Protein AF-A0AAD5TPI2-F1 (afdb_monomer)

Mean predicted aligned error: 20.03 Å

Structure (mmCIF, N/CA/C/O backbone):
data_AF-A0AAD5TPI2-F1
#
_entry.id   AF-A0AAD5TPI2-F1
#
loop_
_atom_site.group_PDB
_atom_site.id
_atom_site.type_symbol
_atom_site.label_atom_id
_atom_site.label_alt_id
_atom_site.label_comp_id
_atom_site.label_asym_id
_atom_site.label_entity_id
_atom_site.label_seq_id
_atom_site.pdbx_PDB_ins_code
_atom_site.Cartn_x
_atom_site.Cartn_y
_atom_site.Cartn_z
_atom_site.occupancy
_atom_site.B_iso_or_equiv
_atom_site.auth_seq_id
_atom_site.auth_comp_id
_atom_site.auth_asym_id
_atom_site.auth_atom_id
_atom_site.pdbx_PDB_model_num
ATOM 1 N N . MET A 1 1 ? -3.867 23.082 -9.486 1.00 44.41 1 MET A N 1
ATOM 2 C CA . MET A 1 1 ? -2.811 23.514 -10.414 1.00 44.41 1 MET A CA 1
ATOM 3 C C . MET A 1 1 ? -1.946 24.484 -9.641 1.00 44.41 1 MET A C 1
ATOM 5 O O . MET A 1 1 ? -2.505 25.405 -9.067 1.00 44.41 1 MET A O 1
ATOM 9 N N . ASP A 1 2 ? -0.661 24.136 -9.567 1.00 44.50 2 ASP A N 1
ATOM 10 C CA . ASP A 1 2 ? 0.505 24.973 -9.251 1.00 44.50 2 ASP A CA 1
ATOM 11 C C . ASP A 1 2 ? 0.642 25.593 -7.854 1.00 44.50 2 ASP A C 1
ATOM 13 O O . ASP A 1 2 ? 0.033 26.606 -7.553 1.00 44.50 2 ASP A O 1
ATOM 17 N N . ASP A 1 3 ? 1.547 25.012 -7.056 1.00 37.41 3 ASP A N 1
ATOM 18 C CA . ASP A 1 3 ? 2.388 25.758 -6.108 1.00 37.41 3 ASP A CA 1
ATOM 19 C C . ASP A 1 3 ? 3.641 24.921 -5.757 1.00 37.41 3 ASP A C 1
ATOM 21 O O . ASP A 1 3 ? 3.706 24.212 -4.753 1.00 37.41 3 ASP A O 1
ATOM 25 N N . TRP A 1 4 ? 4.635 24.925 -6.654 1.00 41.53 4 TRP A N 1
ATOM 26 C CA . TRP A 1 4 ? 6.005 24.487 -6.354 1.00 41.53 4 TRP A CA 1
ATOM 27 C C . TRP A 1 4 ? 6.891 25.726 -6.265 1.00 41.53 4 TRP A C 1
ATOM 29 O O . TRP A 1 4 ? 7.527 26.127 -7.237 1.00 41.53 4 TRP A O 1
ATOM 39 N N . ALA A 1 5 ? 6.939 26.330 -5.085 1.00 49.41 5 ALA A N 1
ATOM 40 C CA . ALA A 1 5 ? 7.915 27.359 -4.769 1.00 49.41 5 ALA A CA 1
ATOM 41 C C . ALA A 1 5 ? 8.398 27.180 -3.330 1.00 49.41 5 ALA A C 1
ATOM 43 O O . ALA A 1 5 ? 7.803 27.709 -2.398 1.00 49.41 5 ALA A O 1
ATOM 44 N N . PHE A 1 6 ? 9.504 26.452 -3.147 1.00 35.72 6 PHE A N 1
ATOM 45 C CA . PHE A 1 6 ? 10.391 26.713 -2.015 1.00 35.72 6 PHE A CA 1
ATOM 46 C C . PHE A 1 6 ? 11.818 26.221 -2.288 1.00 35.72 6 PHE A C 1
ATOM 48 O O . PHE A 1 6 ? 12.154 25.056 -2.090 1.00 35.72 6 PHE A O 1
ATOM 55 N N . CYS A 1 7 ? 12.670 27.146 -2.727 1.00 46.25 7 CYS A N 1
ATOM 56 C CA . CYS A 1 7 ? 14.112 27.060 -2.531 1.00 46.25 7 CYS A CA 1
ATOM 57 C C . CYS A 1 7 ? 14.452 27.777 -1.220 1.00 46.25 7 CYS A C 1
ATOM 59 O O . CYS A 1 7 ? 14.141 28.964 -1.106 1.00 46.25 7 CYS A O 1
ATOM 61 N N . PRO A 1 8 ? 15.169 27.141 -0.283 1.00 49.38 8 PRO A N 1
ATOM 62 C CA . PRO A 1 8 ? 15.970 27.875 0.678 1.00 49.38 8 PRO A CA 1
ATOM 63 C C . PRO A 1 8 ? 17.463 27.756 0.354 1.00 49.38 8 PRO A C 1
ATOM 65 O O . PRO A 1 8 ? 18.009 26.681 0.110 1.00 49.38 8 PRO A O 1
ATOM 68 N N . ALA A 1 9 ? 18.087 28.929 0.333 1.00 40.53 9 ALA A N 1
ATOM 69 C CA . ALA A 1 9 ? 19.485 29.194 0.056 1.00 40.53 9 ALA A CA 1
ATOM 70 C C . ALA A 1 9 ? 20.459 28.493 1.021 1.00 40.53 9 ALA A C 1
ATOM 72 O O . ALA A 1 9 ? 20.170 28.280 2.198 1.00 40.53 9 ALA A O 1
ATOM 73 N N . SER A 1 10 ? 21.658 28.212 0.507 1.00 43.78 10 SER A N 1
ATOM 74 C CA . SER A 1 10 ? 22.842 27.820 1.273 1.00 43.78 10 SER A CA 1
ATOM 75 C C . SER A 1 10 ? 23.225 28.852 2.337 1.00 43.78 10 SER A C 1
ATOM 77 O O . SER A 1 10 ? 23.151 30.057 2.082 1.00 43.78 10 SER A O 1
ATOM 79 N N . PRO A 1 11 ? 23.816 28.391 3.449 1.00 44.75 11 PRO A N 1
ATOM 80 C CA . PRO A 1 11 ? 24.843 29.187 4.103 1.00 44.75 11 PRO A CA 1
ATOM 81 C C . PRO A 1 11 ? 26.097 28.366 4.437 1.00 44.75 11 PRO A C 1
ATOM 83 O O . PRO A 1 11 ? 26.022 27.236 4.908 1.00 44.75 11 PRO A O 1
ATOM 86 N N . GLY A 1 12 ? 27.261 29.001 4.281 1.00 34.62 12 GLY A N 1
ATOM 87 C CA . GLY A 1 12 ? 28.403 28.726 5.155 1.00 34.62 12 GLY A CA 1
ATOM 88 C C . GLY A 1 12 ? 29.604 28.029 4.525 1.00 34.62 12 GLY A C 1
ATOM 89 O O . GLY A 1 12 ? 29.812 26.835 4.697 1.00 34.62 12 GLY A O 1
ATOM 90 N N . ARG A 1 13 ? 30.486 28.830 3.916 1.00 40.97 13 ARG A N 1
ATOM 91 C CA . ARG A 1 13 ? 31.933 28.569 3.921 1.00 40.97 13 ARG A CA 1
ATOM 92 C C . ARG A 1 13 ? 32.421 28.426 5.371 1.00 40.97 13 ARG A C 1
ATOM 94 O O . ARG A 1 13 ? 32.243 29.362 6.145 1.00 40.97 13 ARG A O 1
ATOM 101 N N . GLN A 1 14 ? 33.152 27.360 5.683 1.00 38.56 14 GLN A N 1
ATOM 102 C CA . GLN A 1 14 ? 34.245 27.404 6.659 1.00 38.56 14 GLN A CA 1
ATOM 103 C C . GLN A 1 14 ? 35.435 26.617 6.107 1.00 38.56 14 GLN A C 1
ATOM 105 O O . GLN A 1 14 ? 35.310 25.469 5.695 1.00 38.56 14 GLN A O 1
ATOM 110 N N . ALA A 1 15 ? 36.577 27.292 6.051 1.00 39.94 15 ALA A N 1
ATOM 111 C CA . ALA A 1 15 ? 37.883 26.722 5.771 1.00 39.94 15 ALA A CA 1
ATOM 112 C C . ALA A 1 15 ? 38.538 26.338 7.101 1.00 39.94 15 ALA A C 1
ATOM 114 O O . ALA A 1 15 ? 38.459 27.146 8.021 1.00 39.94 15 ALA A O 1
ATOM 115 N N . SER A 1 16 ? 39.216 25.188 7.190 1.00 34.41 16 SER A N 1
ATOM 116 C CA . SER A 1 16 ? 40.515 25.072 7.878 1.00 34.41 16 SER A CA 1
A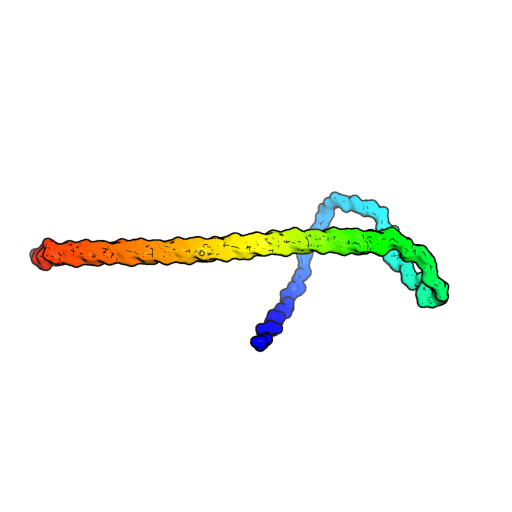TOM 117 C C . SER A 1 16 ? 41.096 23.651 7.813 1.00 34.41 16 SER A C 1
ATOM 119 O O . SER A 1 16 ? 40.374 22.677 7.993 1.00 34.41 16 SER A O 1
ATOM 121 N N . ALA A 1 17 ? 42.424 23.611 7.666 1.00 35.00 17 ALA A N 1
ATOM 122 C CA . ALA A 1 17 ? 43.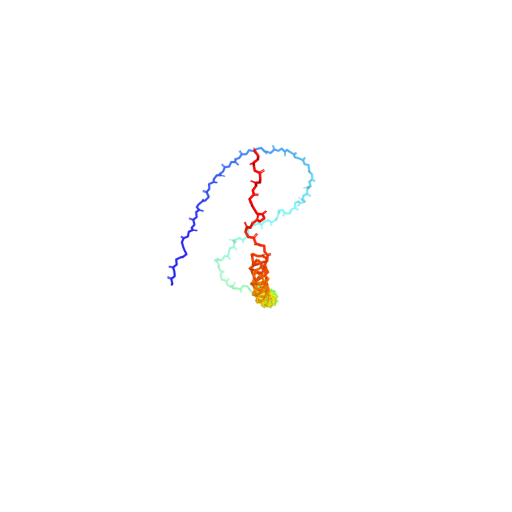375 22.551 8.013 1.00 35.00 17 ALA A CA 1
ATOM 123 C C . ALA A 1 17 ? 43.475 21.294 7.119 1.00 35.00 17 ALA A C 1
ATOM 125 O O . ALA A 1 17 ? 42.746 20.319 7.264 1.00 35.00 17 ALA A O 1
ATOM 126 N N . ALA A 1 18 ? 44.509 21.299 6.268 1.00 38.34 18 ALA A N 1
ATOM 127 C CA . ALA A 1 18 ? 45.213 20.094 5.828 1.00 38.34 18 ALA A CA 1
ATOM 128 C C . ALA A 1 18 ? 46.035 19.487 6.987 1.00 38.34 18 ALA A C 1
ATOM 130 O O . ALA A 1 18 ? 46.432 20.215 7.903 1.00 38.34 18 ALA A O 1
ATOM 131 N N . PRO A 1 19 ? 46.367 18.188 6.903 1.00 46.75 19 PRO A N 1
ATOM 132 C CA . PRO A 1 19 ? 47.787 17.845 6.898 1.00 46.75 19 PRO A CA 1
ATOM 133 C C . PRO A 1 19 ? 48.185 16.853 5.791 1.00 46.75 19 PRO A C 1
ATOM 135 O O . PRO A 1 19 ? 47.363 16.233 5.122 1.00 46.75 19 PRO A O 1
ATOM 138 N N . GLU A 1 20 ? 49.498 16.806 5.604 1.00 38.81 20 GLU A N 1
ATOM 139 C CA . GLU A 1 20 ? 50.294 16.261 4.510 1.00 38.81 20 GLU A CA 1
ATOM 140 C C . GLU A 1 20 ? 50.326 14.729 4.319 1.00 38.81 20 GLU A C 1
ATOM 142 O O . GLU A 1 20 ? 50.281 13.963 5.274 1.00 38.81 20 GLU A O 1
ATOM 147 N N . LEU A 1 21 ? 50.557 14.366 3.044 1.00 44.12 21 LEU A N 1
ATOM 148 C CA . LEU A 1 21 ? 51.390 13.278 2.491 1.00 44.12 21 LEU A CA 1
ATOM 149 C C . LEU A 1 21 ? 51.099 11.811 2.880 1.00 44.12 21 LEU A C 1
ATOM 151 O O . LEU A 1 21 ? 51.281 11.391 4.013 1.00 44.12 21 LEU A O 1
ATOM 155 N N . VAL A 1 22 ? 50.822 10.973 1.867 1.00 37.88 22 VAL A N 1
ATOM 156 C CA . VAL A 1 22 ? 51.814 10.066 1.237 1.00 37.88 22 VAL A CA 1
ATOM 157 C C . VAL A 1 2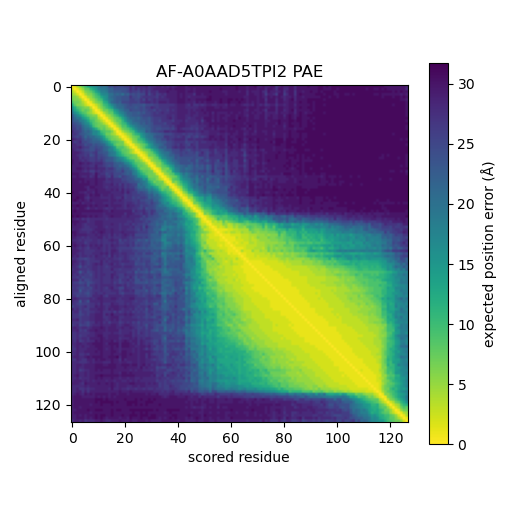2 ? 51.165 9.315 0.052 1.00 37.88 22 VAL A C 1
ATOM 159 O O . VAL A 1 22 ? 50.221 8.553 0.219 1.00 37.88 22 VAL A O 1
ATOM 162 N N . GLY A 1 23 ? 51.734 9.514 -1.143 1.00 41.78 23 GLY A N 1
ATOM 163 C CA . GLY A 1 23 ? 52.051 8.440 -2.093 1.00 41.78 23 GLY A CA 1
ATOM 164 C C . GLY A 1 23 ? 50.940 7.781 -2.916 1.00 41.78 23 GLY A C 1
ATOM 165 O O . GLY A 1 23 ? 50.563 6.655 -2.626 1.00 41.78 23 GLY A O 1
ATOM 166 N N . VAL A 1 24 ? 50.593 8.377 -4.060 1.00 39.22 24 VAL A N 1
ATOM 167 C CA . VAL A 1 24 ? 50.494 7.632 -5.333 1.00 39.22 24 VAL A CA 1
ATOM 168 C C . VAL A 1 24 ? 50.646 8.603 -6.501 1.00 39.22 24 VAL A C 1
ATOM 170 O O . VAL A 1 24 ? 49.826 9.496 -6.681 1.00 39.22 24 VAL A O 1
ATOM 173 N N . SER A 1 25 ? 51.708 8.430 -7.286 1.00 45.97 25 SER A N 1
ATOM 174 C CA . SER A 1 25 ? 51.887 9.094 -8.579 1.00 45.97 25 SER A CA 1
ATOM 175 C C . SER A 1 25 ? 50.898 8.534 -9.604 1.00 45.97 25 SER A C 1
ATOM 177 O O . SER A 1 25 ? 50.855 7.315 -9.778 1.00 45.97 25 SER A O 1
ATOM 179 N N . PRO A 1 26 ? 50.206 9.384 -10.378 1.00 45.66 26 PRO A N 1
ATOM 180 C CA . PRO A 1 26 ? 49.799 9.028 -11.727 1.00 45.66 26 PRO A CA 1
ATOM 181 C C . PRO A 1 26 ? 50.691 9.772 -12.719 1.00 45.66 26 PRO A C 1
ATOM 183 O O . PRO A 1 26 ? 50.790 10.999 -12.694 1.00 45.66 26 PRO A O 1
ATOM 186 N N . SER A 1 27 ? 51.355 8.985 -13.564 1.00 44.31 27 SER A N 1
ATOM 187 C CA . SER A 1 27 ? 52.138 9.412 -14.716 1.00 44.31 27 SER A CA 1
ATOM 188 C C . SER A 1 27 ? 51.494 10.545 -15.505 1.00 44.31 27 SER A C 1
ATOM 190 O O . SER A 1 27 ? 50.287 10.574 -15.747 1.00 44.31 27 SER A O 1
ATOM 192 N N . GLU A 1 28 ? 52.372 11.424 -15.970 1.00 51.94 28 GLU A N 1
ATOM 193 C CA . GLU A 1 28 ? 52.148 12.409 -17.011 1.00 51.94 28 GLU A CA 1
ATOM 194 C C . GLU A 1 28 ? 51.302 11.847 -18.161 1.00 51.94 28 GLU A C 1
ATOM 196 O O . GLU A 1 28 ? 51.686 10.923 -18.876 1.00 51.94 28 GLU A O 1
ATOM 201 N N . SER A 1 29 ? 50.142 12.454 -18.372 1.00 45.22 29 SER A N 1
ATOM 202 C CA . SER A 1 29 ? 49.516 12.555 -19.689 1.00 45.22 29 SER A CA 1
ATOM 203 C C . SER A 1 29 ? 48.747 13.865 -19.749 1.00 45.22 29 SER A C 1
ATOM 205 O O . SER A 1 29 ? 47.535 13.922 -19.929 1.00 45.22 29 SER A O 1
ATOM 207 N N . ALA A 1 30 ? 49.498 14.953 -19.580 1.00 49.94 30 ALA A N 1
ATOM 208 C CA . ALA A 1 30 ? 49.112 16.236 -20.129 1.00 49.94 30 ALA A CA 1
ATOM 209 C C . ALA A 1 30 ? 49.223 16.136 -21.657 1.00 49.94 30 ALA A C 1
ATOM 211 O O . ALA A 1 30 ? 50.311 16.235 -22.213 1.00 49.94 30 ALA A O 1
ATOM 212 N N . THR A 1 31 ? 48.102 15.928 -22.344 1.00 52.25 31 THR A N 1
ATOM 213 C CA . THR A 1 31 ? 47.986 16.283 -23.764 1.00 52.25 31 THR A CA 1
ATOM 214 C C . THR A 1 31 ? 46.686 17.048 -23.992 1.00 52.25 31 THR A C 1
ATOM 216 O O . THR A 1 31 ? 45.603 16.489 -24.093 1.00 52.25 31 THR A O 1
ATOM 219 N N . ASN A 1 32 ? 46.851 18.372 -24.011 1.00 43.38 32 ASN A N 1
ATOM 220 C CA . ASN A 1 32 ? 46.105 19.367 -24.779 1.00 43.38 32 ASN A CA 1
ATOM 221 C C . ASN A 1 32 ? 44.572 19.288 -24.790 1.00 43.38 32 ASN A C 1
ATOM 223 O O . ASN A 1 32 ? 43.940 18.742 -25.690 1.00 43.38 32 ASN A O 1
ATOM 227 N N . ILE A 1 33 ? 43.989 20.029 -23.848 1.00 50.91 33 ILE A N 1
ATOM 228 C CA . ILE A 1 33 ? 42.771 20.799 -24.093 1.00 50.91 33 ILE A CA 1
ATOM 229 C C . ILE A 1 33 ? 43.131 21.982 -25.013 1.00 50.91 33 ILE A C 1
ATOM 231 O O . ILE A 1 33 ? 44.100 22.684 -24.741 1.00 50.91 33 ILE A O 1
ATOM 235 N N . LEU A 1 34 ? 42.291 22.190 -26.037 1.00 53.44 34 LEU A N 1
ATOM 236 C CA . LEU A 1 34 ? 42.251 23.266 -27.047 1.00 53.44 34 LEU A CA 1
ATOM 237 C C . LEU A 1 34 ? 43.022 23.009 -28.349 1.00 53.44 34 LEU A C 1
ATOM 239 O O . LEU A 1 34 ? 44.124 23.504 -28.549 1.00 53.44 34 LEU A O 1
ATOM 243 N N . ASP A 1 35 ? 42.331 22.379 -29.300 1.00 41.97 35 ASP A N 1
ATOM 244 C CA . ASP A 1 35 ? 42.390 22.847 -30.685 1.00 41.97 35 ASP A CA 1
ATOM 245 C C . ASP A 1 35 ? 41.007 23.396 -31.072 1.00 41.97 35 ASP A C 1
ATOM 247 O O . ASP A 1 35 ? 40.052 22.661 -31.319 1.00 41.97 35 ASP A O 1
ATOM 251 N N . MET A 1 36 ? 40.887 24.720 -30.991 1.00 49.81 36 MET A N 1
ATOM 252 C CA . MET A 1 36 ? 39.757 25.526 -31.467 1.00 49.81 36 MET A CA 1
ATOM 253 C C . MET A 1 36 ? 40.246 26.398 -32.632 1.00 49.81 36 MET A C 1
ATOM 255 O O . MET A 1 36 ? 39.943 27.590 -32.691 1.00 49.81 36 MET A O 1
ATOM 259 N N . SER A 1 37 ? 41.033 25.823 -33.544 1.00 48.28 37 SER A N 1
ATOM 260 C CA . SER A 1 37 ? 41.485 26.525 -34.743 1.00 48.28 37 SER A CA 1
ATOM 261 C C . SER A 1 37 ? 40.668 26.100 -35.966 1.00 48.28 37 SER A C 1
ATOM 263 O O . SER A 1 37 ? 40.530 24.924 -36.286 1.00 48.28 37 SER A O 1
ATOM 265 N N . ASP A 1 38 ? 40.129 27.119 -36.637 1.00 45.56 38 ASP A N 1
ATOM 266 C CA . ASP A 1 38 ? 39.694 27.130 -38.036 1.00 45.56 38 ASP A CA 1
ATOM 267 C C . ASP A 1 38 ? 38.301 26.585 -38.403 1.00 45.56 38 ASP A C 1
ATOM 269 O O . ASP A 1 38 ? 38.125 25.668 -39.200 1.00 45.56 38 ASP A O 1
ATOM 273 N N . ARG A 1 39 ? 37.259 27.309 -37.963 1.00 49.19 39 ARG A N 1
ATOM 274 C CA . ARG A 1 39 ? 35.957 27.393 -38.672 1.00 49.19 39 ARG A CA 1
ATOM 275 C C . ARG A 1 39 ? 35.763 28.727 -39.406 1.00 49.19 39 ARG A C 1
ATOM 277 O O . ARG A 1 39 ? 34.696 29.338 -39.365 1.00 49.19 39 ARG A O 1
ATOM 284 N N . ARG A 1 40 ? 36.790 29.188 -40.118 1.00 51.94 40 ARG A N 1
ATOM 285 C CA . ARG A 1 40 ? 36.655 30.226 -41.155 1.00 51.94 40 ARG A CA 1
ATOM 286 C C . ARG A 1 40 ? 37.454 29.838 -42.391 1.00 51.94 40 ARG A C 1
ATOM 288 O O . ARG A 1 40 ? 38.475 30.434 -42.679 1.00 51.94 40 ARG A O 1
ATOM 295 N N . THR A 1 41 ? 36.994 28.824 -43.108 1.00 45.56 41 THR A N 1
ATOM 296 C CA . THR A 1 41 ? 37.013 28.697 -44.579 1.00 45.56 41 THR A CA 1
ATOM 297 C C . THR A 1 41 ? 36.484 27.306 -44.934 1.00 45.56 41 THR A C 1
ATOM 299 O O . THR A 1 41 ? 36.472 26.410 -44.099 1.00 45.56 41 THR A O 1
ATOM 302 N N . GLY A 1 42 ? 35.873 27.189 -46.111 1.00 50.50 42 GLY A N 1
ATOM 303 C CA . GLY A 1 42 ? 34.911 26.142 -46.437 1.00 50.50 42 GLY A CA 1
ATOM 304 C C . GLY A 1 42 ? 35.433 24.706 -46.550 1.00 50.50 42 GLY A C 1
ATOM 305 O O . GLY A 1 42 ? 36.622 24.425 -46.474 1.00 50.50 42 GLY A O 1
ATOM 306 N N . LEU A 1 43 ? 34.449 23.848 -46.838 1.00 40.88 43 LEU A N 1
ATOM 307 C CA . LEU A 1 43 ? 34.445 22.394 -47.034 1.00 40.88 43 LEU A CA 1
ATOM 308 C C . LEU A 1 43 ? 34.250 21.542 -45.761 1.00 40.88 43 LEU A C 1
ATOM 310 O O . LEU A 1 43 ? 35.169 21.418 -44.954 1.00 40.88 43 LEU A O 1
ATOM 314 N N . PRO A 1 44 ? 33.086 20.874 -45.595 1.00 43.50 44 PRO A N 1
ATOM 315 C CA . PRO A 1 44 ? 32.989 19.766 -44.656 1.00 43.50 44 PRO A CA 1
ATOM 316 C C . PRO A 1 44 ? 33.925 18.659 -45.151 1.00 43.50 44 PRO A C 1
ATOM 318 O O . PRO A 1 44 ? 33.750 18.117 -46.244 1.00 43.50 44 PRO A O 1
ATOM 321 N N . THR A 1 45 ? 34.964 18.351 -44.379 1.00 47.31 45 THR A N 1
ATOM 322 C CA . THR A 1 45 ? 35.780 17.172 -44.664 1.00 47.31 45 THR A CA 1
ATOM 323 C C . THR A 1 45 ? 34.901 15.925 -44.474 1.00 47.31 45 THR A C 1
ATOM 325 O O . THR A 1 45 ? 34.161 15.859 -43.493 1.00 47.31 45 THR A O 1
ATOM 328 N N . PRO A 1 46 ? 34.966 14.898 -45.345 1.00 47.97 46 PRO A N 1
ATOM 329 C CA . PRO A 1 46 ? 34.195 13.650 -45.202 1.00 47.97 46 PRO A CA 1
ATOM 330 C C . PRO A 1 46 ? 34.602 12.778 -43.995 1.00 47.97 46 PRO A C 1
ATOM 332 O O . PRO A 1 46 ? 34.395 11.565 -43.995 1.00 47.97 46 PRO A O 1
ATOM 335 N N . ARG A 1 47 ? 35.252 13.365 -42.984 1.00 46.00 47 ARG A N 1
ATOM 336 C CA . ARG A 1 47 ? 35.832 12.675 -41.831 1.00 46.00 47 ARG A CA 1
ATOM 337 C C . ARG A 1 47 ? 34.987 12.808 -40.562 1.00 46.00 47 ARG A C 1
ATOM 339 O O . ARG A 1 47 ? 35.419 12.336 -39.514 1.00 46.00 47 ARG A O 1
ATOM 346 N N . ASP A 1 48 ? 33.750 13.292 -40.678 1.00 52.41 48 ASP A N 1
ATOM 347 C CA . ASP A 1 48 ? 32.647 12.822 -39.832 1.00 52.41 48 ASP A CA 1
ATOM 348 C C . ASP A 1 48 ? 32.370 11.361 -40.212 1.00 52.41 48 ASP A C 1
ATOM 350 O O . ASP A 1 48 ? 31.469 11.014 -40.974 1.00 52.41 48 ASP A O 1
ATOM 354 N N . SER A 1 49 ? 33.293 10.501 -39.783 1.00 51.62 49 SER A N 1
ATOM 355 C CA . SER A 1 49 ? 33.366 9.106 -40.180 1.00 51.62 49 SER A CA 1
ATOM 356 C C . SER A 1 49 ? 32.044 8.412 -39.832 1.00 51.62 49 SER A C 1
ATOM 358 O O . SER A 1 49 ? 31.543 8.624 -38.724 1.00 51.62 49 SER A O 1
ATOM 360 N N . PRO A 1 50 ? 31.521 7.509 -40.685 1.00 57.12 50 PRO A N 1
ATOM 361 C CA . PRO A 1 50 ? 30.354 6.678 -40.372 1.00 57.12 50 PRO A CA 1
ATOM 362 C C . PRO A 1 50 ? 30.427 6.044 -38.975 1.00 57.12 50 PRO A C 1
ATOM 364 O O . PRO A 1 50 ? 29.416 5.863 -38.313 1.00 57.12 50 PRO A O 1
ATOM 367 N N . ARG A 1 51 ? 31.647 5.798 -38.478 1.00 60.53 51 ARG A N 1
ATOM 368 C CA . ARG A 1 51 ? 31.934 5.254 -37.148 1.00 60.53 51 ARG A CA 1
ATOM 369 C C . ARG A 1 51 ? 31.463 6.134 -35.982 1.00 60.53 51 ARG A C 1
ATOM 371 O O . ARG A 1 51 ? 31.072 5.576 -34.965 1.00 60.53 51 ARG A O 1
ATOM 378 N N . GLY A 1 52 ? 31.487 7.465 -36.100 1.00 64.50 52 GLY A N 1
ATOM 379 C CA . GLY A 1 52 ? 31.057 8.379 -35.029 1.00 64.50 52 GLY A CA 1
ATOM 380 C C . GLY A 1 52 ? 29.537 8.408 -34.863 1.00 64.50 52 GLY A C 1
ATOM 381 O O . GLY A 1 52 ? 29.025 8.281 -33.752 1.00 64.50 52 GLY A O 1
ATOM 382 N N . LEU A 1 53 ? 28.813 8.465 -35.984 1.00 69.38 53 LEU A N 1
ATOM 383 C CA . LEU A 1 53 ? 27.353 8.345 -36.003 1.00 69.38 53 LEU A CA 1
ATOM 384 C C . LEU A 1 53 ? 26.907 6.938 -35.581 1.00 69.38 53 LEU A C 1
ATOM 386 O O . LEU A 1 53 ? 25.970 6.810 -34.799 1.00 69.38 53 LEU A O 1
ATOM 390 N N . SER A 1 54 ? 27.620 5.890 -36.011 1.00 69.88 54 SER A N 1
ATOM 391 C CA . SER A 1 54 ? 27.372 4.516 -35.556 1.00 69.88 54 SER A CA 1
ATOM 392 C C . SER A 1 54 ? 27.610 4.335 -34.054 1.00 69.88 54 SER A C 1
ATOM 394 O O . SER A 1 54 ? 26.810 3.674 -33.399 1.00 69.88 54 SER A O 1
ATOM 396 N N . ALA A 1 55 ? 28.661 4.937 -33.485 1.00 73.88 55 ALA A N 1
ATOM 397 C CA . ALA A 1 55 ? 28.916 4.887 -32.044 1.00 73.88 55 ALA A CA 1
ATOM 398 C C . ALA A 1 55 ? 27.847 5.650 -31.242 1.00 73.88 55 ALA A C 1
ATOM 400 O O . ALA A 1 55 ? 27.382 5.156 -30.217 1.00 73.88 55 ALA A O 1
ATOM 401 N N . SER A 1 56 ? 27.412 6.818 -31.729 1.00 77.19 56 SER A N 1
ATOM 402 C CA . SER A 1 56 ? 26.333 7.594 -31.104 1.00 77.19 56 SER A CA 1
ATOM 403 C C . SER A 1 56 ? 24.984 6.872 -31.167 1.00 77.19 56 SER A C 1
ATOM 405 O O . SER A 1 56 ? 24.215 6.931 -30.207 1.00 77.19 56 SER A O 1
ATOM 407 N N . LEU A 1 57 ? 24.692 6.173 -32.268 1.00 78.19 57 LEU A N 1
ATOM 408 C CA . LEU A 1 57 ? 23.479 5.367 -32.399 1.00 78.19 57 LEU A CA 1
ATOM 409 C C . LEU A 1 57 ? 23.520 4.166 -31.446 1.00 78.19 57 LEU A C 1
ATOM 411 O O . LEU A 1 57 ? 22.581 3.969 -30.684 1.00 78.19 57 LEU A O 1
ATOM 415 N N . ALA A 1 58 ? 24.643 3.443 -31.393 1.00 81.75 58 ALA A N 1
ATOM 416 C CA . ALA A 1 58 ? 24.823 2.318 -30.476 1.00 81.75 58 ALA A CA 1
ATOM 417 C C . ALA A 1 58 ? 24.714 2.733 -28.995 1.00 81.75 58 ALA A C 1
ATOM 419 O O . ALA A 1 58 ? 24.109 2.021 -28.194 1.00 81.75 58 ALA A O 1
ATOM 420 N N . ALA A 1 59 ? 25.256 3.899 -28.626 1.00 79.88 59 ALA A N 1
ATOM 421 C CA . ALA A 1 59 ? 25.100 4.458 -27.283 1.00 79.88 59 ALA A CA 1
ATOM 422 C C . ALA A 1 59 ? 23.639 4.829 -26.975 1.00 79.88 59 ALA A C 1
ATOM 424 O O . ALA A 1 59 ? 23.169 4.614 -25.857 1.00 79.88 59 ALA A O 1
ATOM 425 N N . THR A 1 60 ? 22.909 5.345 -27.969 1.00 84.94 60 THR A N 1
ATOM 426 C CA . THR A 1 60 ? 21.478 5.657 -27.839 1.00 84.94 60 THR A CA 1
ATOM 427 C C . THR A 1 60 ? 20.657 4.384 -27.641 1.00 84.94 60 THR A C 1
ATOM 429 O O . THR A 1 60 ? 19.860 4.320 -26.708 1.00 84.94 60 THR A O 1
ATOM 432 N N . ASP A 1 61 ? 20.899 3.347 -28.443 1.00 85.44 61 ASP A N 1
ATOM 433 C CA . ASP A 1 61 ? 20.205 2.057 -28.347 1.00 85.44 61 ASP A CA 1
ATOM 434 C C . ASP A 1 61 ? 20.456 1.373 -26.994 1.00 85.44 61 ASP A C 1
ATOM 436 O O . ASP A 1 61 ? 19.518 0.900 -26.346 1.00 85.44 61 ASP A O 1
ATOM 440 N N . ALA A 1 62 ? 21.702 1.390 -26.508 1.00 83.81 62 ALA A N 1
ATOM 441 C CA . ALA A 1 62 ? 22.038 0.896 -25.172 1.00 83.81 62 ALA A CA 1
ATOM 442 C C . ALA A 1 62 ? 21.342 1.711 -24.060 1.00 83.81 62 ALA A C 1
ATOM 444 O O . ALA A 1 62 ? 20.829 1.148 -23.086 1.00 83.81 62 ALA A O 1
ATOM 445 N N . GLY A 1 63 ? 21.264 3.036 -24.218 1.00 83.88 63 GLY A N 1
ATOM 446 C CA . GLY A 1 63 ? 20.529 3.920 -23.311 1.00 83.88 63 GLY A CA 1
ATOM 447 C C . GLY A 1 63 ? 19.029 3.612 -23.273 1.00 83.88 63 GLY A C 1
ATOM 448 O O . GLY A 1 63 ? 18.442 3.515 -22.197 1.00 83.88 63 GLY A O 1
ATOM 449 N N . VAL A 1 64 ? 18.410 3.376 -24.429 1.00 89.19 64 VAL A N 1
ATOM 450 C CA . VAL A 1 64 ? 16.989 3.007 -24.524 1.00 89.19 64 VAL A CA 1
ATOM 451 C C . VAL A 1 64 ? 16.728 1.633 -23.897 1.00 89.19 64 VAL A C 1
ATOM 453 O O . VAL A 1 64 ? 15.737 1.476 -23.179 1.00 89.19 64 VAL A O 1
ATOM 456 N N . SER A 1 65 ? 17.625 0.660 -24.098 1.00 89.00 65 SER A N 1
ATOM 457 C CA . SER A 1 65 ? 17.518 -0.668 -23.474 1.00 89.00 65 SER A CA 1
ATOM 458 C C . SER A 1 65 ? 17.567 -0.580 -21.947 1.00 89.00 65 SER A C 1
ATOM 460 O O . SER A 1 65 ? 16.659 -1.064 -21.271 1.00 89.00 65 SER A O 1
ATOM 462 N N . SER A 1 66 ? 18.567 0.116 -21.396 1.00 89.62 66 SER A N 1
ATOM 463 C CA . SER A 1 66 ? 18.700 0.288 -19.941 1.00 89.62 66 SER A CA 1
ATOM 464 C C . SER A 1 66 ? 17.522 1.056 -19.330 1.00 89.62 66 SER A C 1
ATOM 466 O O . SER A 1 66 ? 17.008 0.682 -18.274 1.00 89.62 66 SER A O 1
ATOM 468 N N . PHE A 1 67 ? 17.010 2.080 -20.019 1.00 93.00 67 PHE A N 1
ATOM 469 C CA . PHE A 1 67 ? 15.810 2.794 -19.587 1.00 93.00 67 PHE A CA 1
ATOM 470 C C . PHE A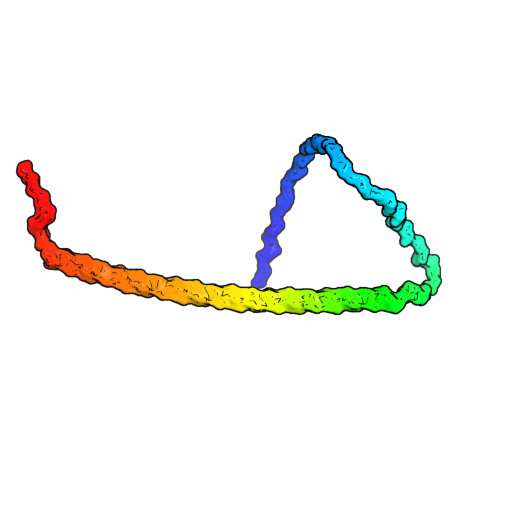 1 67 ? 14.572 1.885 -19.551 1.00 93.00 67 PHE A C 1
ATOM 472 O O . PHE A 1 67 ? 13.767 1.964 -18.618 1.00 93.00 67 PHE A O 1
ATOM 479 N N . SER A 1 68 ? 14.421 1.000 -20.539 1.00 94.69 68 SER A N 1
ATOM 480 C CA . SER A 1 68 ? 13.324 0.028 -20.580 1.00 94.69 68 SER A CA 1
ATOM 481 C C . SER A 1 68 ? 13.371 -0.941 -19.392 1.00 94.69 68 SER A C 1
ATOM 483 O O . SER A 1 68 ? 12.343 -1.189 -18.754 1.00 94.69 68 SER A O 1
ATOM 485 N N . GLU A 1 69 ? 14.558 -1.434 -19.037 1.00 95.31 69 GLU A N 1
ATOM 486 C CA . GLU A 1 69 ? 14.762 -2.319 -17.882 1.00 95.31 69 GLU A CA 1
ATOM 487 C C . GLU A 1 69 ? 14.425 -1.622 -16.559 1.00 95.31 69 GLU A C 1
ATOM 489 O O . GLU A 1 69 ? 13.659 -2.153 -15.748 1.00 95.31 69 GLU A O 1
ATOM 494 N N . VAL A 1 70 ? 14.915 -0.394 -16.366 1.00 95.75 70 VAL A N 1
ATOM 495 C CA . VAL A 1 70 ? 14.601 0.414 -15.177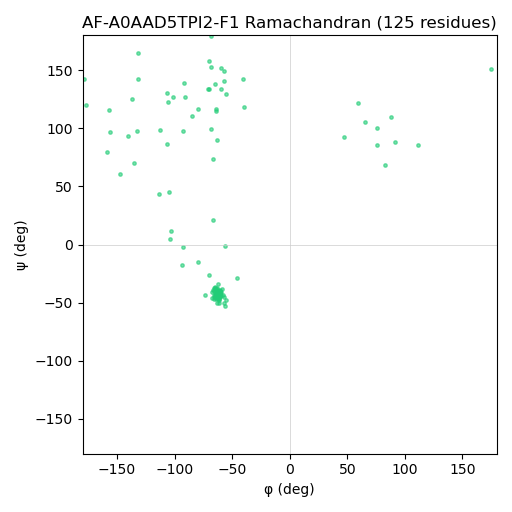 1.00 95.75 70 VAL A CA 1
ATOM 496 C C . VAL A 1 70 ? 13.097 0.681 -15.085 1.00 95.75 70 VAL A C 1
ATOM 498 O O . VAL A 1 70 ? 12.504 0.543 -14.014 1.00 95.75 70 VAL A O 1
ATOM 501 N N . LYS A 1 71 ? 12.437 0.993 -16.205 1.00 96.62 71 LYS A N 1
ATOM 502 C CA . LYS A 1 71 ? 10.981 1.181 -16.250 1.00 96.62 71 LYS A CA 1
ATOM 503 C C . LYS A 1 71 ? 10.226 -0.091 -15.853 1.00 96.62 71 LYS A C 1
ATOM 505 O O . LYS A 1 71 ? 9.246 -0.011 -15.109 1.00 96.62 71 LYS A O 1
ATOM 510 N N . ALA A 1 72 ? 10.665 -1.258 -16.323 1.00 96.81 72 ALA A N 1
ATOM 511 C CA . ALA A 1 72 ? 10.072 -2.539 -15.943 1.00 96.81 72 ALA A CA 1
ATOM 512 C C . ALA A 1 72 ? 10.246 -2.822 -14.441 1.00 96.81 72 ALA A C 1
ATOM 514 O O . ALA A 1 72 ? 9.284 -3.220 -13.777 1.00 96.81 72 ALA A O 1
ATOM 515 N N . MET A 1 73 ? 11.430 -2.539 -13.893 1.00 97.88 73 MET A N 1
ATOM 516 C CA . MET A 1 73 ? 11.720 -2.673 -12.465 1.00 97.88 73 MET A CA 1
ATOM 517 C C . MET A 1 73 ? 10.827 -1.759 -11.618 1.00 97.88 73 MET A C 1
ATOM 519 O O . MET A 1 73 ? 10.177 -2.237 -10.689 1.00 97.88 73 MET A O 1
ATOM 523 N N . ILE A 1 74 ? 10.705 -0.479 -11.986 1.00 97.75 74 ILE A N 1
ATOM 524 C CA . ILE A 1 74 ? 9.818 0.479 -11.307 1.00 97.75 74 ILE A CA 1
ATOM 525 C C . ILE A 1 74 ? 8.371 -0.024 -11.321 1.00 97.75 74 ILE A C 1
ATOM 527 O O . ILE A 1 74 ? 7.699 -0.005 -10.291 1.00 97.75 74 ILE A O 1
ATOM 531 N N . HIS A 1 75 ? 7.882 -0.520 -12.460 1.00 97.88 75 HIS A N 1
ATOM 532 C CA . HIS A 1 75 ? 6.535 -1.085 -12.532 1.00 97.88 75 HIS A CA 1
ATOM 533 C C . HIS A 1 75 ? 6.354 -2.324 -11.644 1.00 97.88 75 HIS A C 1
ATOM 535 O O . HIS A 1 75 ? 5.282 -2.479 -11.056 1.00 97.88 75 HIS A O 1
ATOM 541 N N . SER A 1 76 ? 7.364 -3.194 -11.529 1.00 97.81 76 SER A N 1
ATOM 542 C CA . SER A 1 76 ? 7.320 -4.340 -10.608 1.00 97.81 76 SER A CA 1
ATOM 543 C C . SER A 1 76 ? 7.232 -3.872 -9.158 1.00 97.81 76 SER A C 1
ATOM 545 O O . SER A 1 76 ? 6.307 -4.249 -8.439 1.00 97.81 76 SER A O 1
ATOM 547 N N . MET A 1 77 ? 8.118 -2.954 -8.764 1.00 98.12 77 MET A N 1
ATOM 548 C CA . MET A 1 77 ? 8.149 -2.401 -7.410 1.00 98.12 77 MET A CA 1
ATOM 549 C C . MET A 1 77 ? 6.833 -1.705 -7.046 1.00 98.12 77 MET A C 1
ATOM 551 O O . MET A 1 77 ? 6.322 -1.888 -5.944 1.00 98.12 77 MET A O 1
ATOM 555 N N . LEU A 1 78 ? 6.229 -0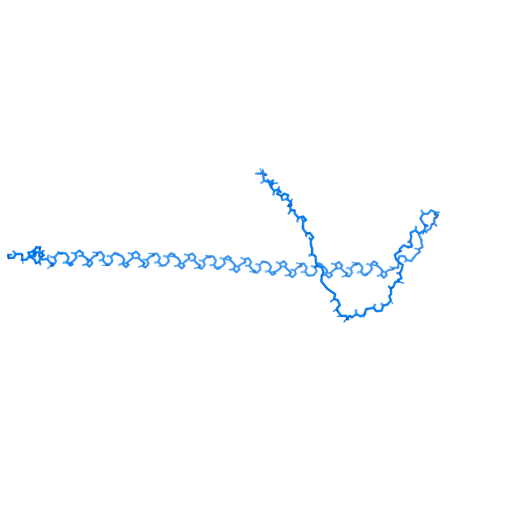.950 -7.969 1.00 98.06 78 LEU A N 1
ATOM 556 C CA . LEU A 1 78 ? 4.933 -0.307 -7.732 1.00 98.06 78 LEU A CA 1
ATOM 557 C C . LEU A 1 78 ? 3.818 -1.326 -7.464 1.00 98.06 78 LEU A C 1
ATOM 559 O O . LEU A 1 78 ? 2.989 -1.106 -6.577 1.00 98.06 78 LEU A O 1
ATOM 563 N N . LYS A 1 79 ? 3.802 -2.451 -8.189 1.00 98.06 79 LYS A N 1
ATOM 564 C CA . LYS A 1 79 ? 2.836 -3.534 -7.948 1.00 98.06 79 LYS A CA 1
ATOM 565 C C . LYS A 1 79 ? 3.047 -4.175 -6.580 1.00 98.06 79 LYS A C 1
ATOM 567 O O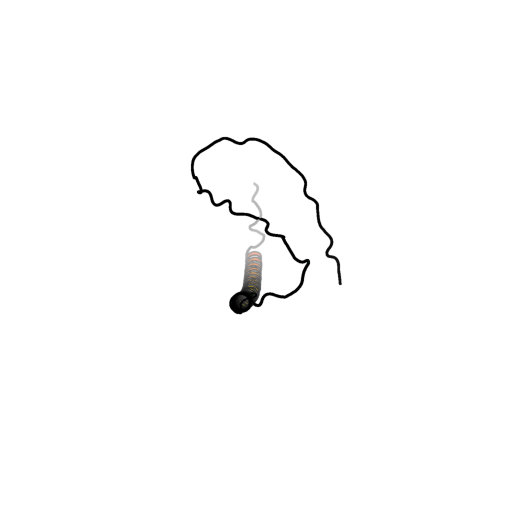 . LYS A 1 79 ? 2.073 -4.398 -5.862 1.00 98.06 79 LYS A O 1
ATOM 572 N N . GLU A 1 80 ? 4.295 -4.434 -6.201 1.00 98.25 80 GLU A N 1
ATOM 573 C CA . GLU A 1 80 ? 4.636 -5.002 -4.893 1.00 98.25 80 GLU A CA 1
ATOM 574 C C . GLU A 1 80 ? 4.240 -4.067 -3.747 1.00 98.25 80 GLU A C 1
ATOM 576 O O . GLU A 1 80 ? 3.584 -4.499 -2.798 1.00 98.25 80 GLU A O 1
ATOM 581 N N . VAL A 1 81 ? 4.531 -2.769 -3.865 1.00 98.00 81 VAL A N 1
ATOM 582 C CA . VAL A 1 81 ? 4.121 -1.755 -2.881 1.00 98.00 81 VAL A CA 1
ATOM 583 C C . VAL A 1 81 ? 2.599 -1.705 -2.742 1.00 98.00 81 VAL A C 1
ATOM 585 O O . VAL A 1 81 ? 2.081 -1.668 -1.624 1.00 98.00 81 VAL A O 1
ATOM 588 N N . GLN A 1 82 ? 1.855 -1.749 -3.851 1.00 97.94 82 GLN A N 1
ATOM 589 C CA . GLN A 1 82 ? 0.391 -1.803 -3.801 1.00 97.94 82 GLN A CA 1
ATOM 590 C C . GLN A 1 82 ? -0.116 -3.087 -3.134 1.00 97.94 82 GLN A C 1
ATOM 592 O O . GLN A 1 82 ? -1.031 -3.032 -2.308 1.00 97.94 82 GLN A O 1
ATOM 597 N N . ALA A 1 83 ? 0.479 -4.238 -3.449 1.00 98.00 83 ALA A N 1
ATOM 598 C CA . ALA A 1 83 ? 0.119 -5.512 -2.837 1.00 98.00 83 ALA A CA 1
ATOM 599 C C . ALA A 1 83 ? 0.378 -5.508 -1.322 1.00 98.00 83 ALA A C 1
ATOM 601 O O . ALA A 1 83 ? -0.499 -5.914 -0.552 1.00 98.00 83 ALA A O 1
ATOM 602 N N . LEU A 1 84 ? 1.533 -4.989 -0.894 1.00 98.31 84 LEU A N 1
ATOM 603 C CA . LEU A 1 84 ? 1.898 -4.833 0.514 1.00 98.31 84 LEU A CA 1
ATOM 604 C C . LEU A 1 84 ? 0.945 -3.888 1.240 1.00 98.31 84 LEU A C 1
ATOM 606 O O . LEU A 1 84 ? 0.416 -4.257 2.286 1.00 98.31 84 LEU A O 1
ATOM 610 N N . LYS A 1 85 ? 0.643 -2.722 0.661 1.00 98.00 85 LYS A N 1
ATOM 611 C CA . LYS A 1 85 ? -0.325 -1.771 1.225 1.00 98.00 85 LYS A CA 1
ATOM 612 C C . LYS A 1 85 ? -1.686 -2.431 1.457 1.00 98.00 85 LYS A C 1
ATOM 614 O O . LYS A 1 85 ? -2.250 -2.323 2.544 1.00 98.00 85 LYS A O 1
ATOM 619 N N . HIS A 1 86 ? -2.203 -3.158 0.465 1.00 97.81 86 HIS A N 1
ATOM 620 C CA . HIS A 1 86 ? -3.463 -3.885 0.620 1.00 97.81 86 HIS A CA 1
ATOM 621 C C . HIS A 1 86 ? -3.366 -5.013 1.660 1.00 97.81 86 HIS A C 1
ATOM 623 O O . HIS A 1 86 ? -4.323 -5.257 2.394 1.00 97.81 86 HIS A O 1
ATOM 629 N N . GLY A 1 87 ? -2.228 -5.709 1.737 1.00 98.38 87 GLY A N 1
ATOM 630 C CA . GLY A 1 87 ? -1.971 -6.734 2.749 1.00 98.38 87 GLY A CA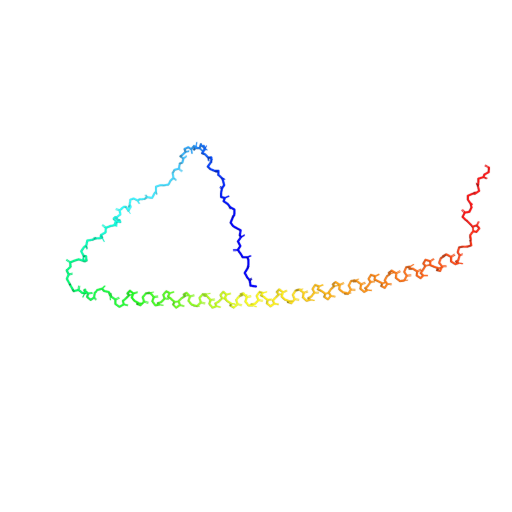 1
ATOM 631 C C . GLY A 1 87 ? -1.977 -6.175 4.171 1.00 98.38 87 GLY A C 1
ATOM 632 O O . GLY A 1 87 ? -2.644 -6.735 5.043 1.00 98.38 87 GLY A O 1
ATOM 633 N N . MET A 1 88 ? -1.301 -5.047 4.384 1.00 97.88 88 MET A N 1
ATOM 634 C CA . MET A 1 88 ? -1.267 -4.341 5.665 1.00 97.88 88 MET A CA 1
ATOM 635 C C . MET A 1 88 ? -2.659 -3.885 6.090 1.00 97.88 88 MET A C 1
ATOM 637 O O . MET A 1 88 ? -3.046 -4.124 7.230 1.00 97.88 88 MET A O 1
ATOM 641 N N . GLU A 1 89 ? -3.440 -3.311 5.175 1.00 98.12 89 GLU A N 1
ATOM 642 C CA . GLU A 1 89 ? -4.791 -2.841 5.488 1.00 98.12 89 GLU A CA 1
ATOM 643 C C . GLU A 1 89 ? -5.728 -3.993 5.874 1.00 98.12 89 GLU A C 1
ATOM 645 O O . GLU A 1 89 ? -6.429 -3.924 6.883 1.00 98.12 89 GLU A O 1
ATOM 650 N N . ARG A 1 90 ? -5.678 -5.118 5.148 1.00 97.94 90 ARG A N 1
ATOM 651 C CA . ARG A 1 90 ? -6.426 -6.328 5.534 1.00 97.94 90 ARG A CA 1
ATOM 652 C C . ARG A 1 90 ? -6.008 -6.850 6.908 1.00 97.94 90 ARG A C 1
ATOM 654 O O . ARG A 1 90 ? -6.862 -7.278 7.685 1.00 97.94 90 ARG A O 1
ATOM 661 N N . SER A 1 91 ? -4.707 -6.834 7.202 1.00 97.75 91 SER A N 1
ATOM 662 C CA . SER A 1 91 ? -4.175 -7.257 8.500 1.00 97.75 91 SER A CA 1
ATOM 663 C C . SER A 1 91 ? -4.664 -6.345 9.630 1.00 97.75 91 SER A C 1
ATOM 665 O O . SER A 1 91 ? -5.161 -6.841 10.643 1.00 97.75 91 SER A O 1
ATOM 667 N N . ARG A 1 92 ? -4.622 -5.022 9.419 1.00 98.38 92 ARG A N 1
ATOM 668 C CA . ARG A 1 92 ? -5.136 -4.007 10.348 1.00 98.38 92 ARG A CA 1
ATOM 669 C C . ARG A 1 92 ? -6.607 -4.250 10.674 1.00 98.38 92 ARG A C 1
ATOM 671 O O . ARG A 1 92 ? -6.951 -4.419 11.840 1.00 98.38 92 ARG A O 1
ATOM 678 N N . VAL A 1 93 ? -7.453 -4.385 9.652 1.00 98.12 93 VAL A N 1
ATOM 679 C CA . VAL A 1 93 ? -8.894 -4.641 9.826 1.00 98.12 93 VAL A CA 1
ATOM 680 C C . VAL A 1 93 ? -9.152 -5.951 10.579 1.00 98.12 93 VAL A C 1
ATOM 682 O O . VAL A 1 93 ? -10.015 -6.011 11.457 1.00 98.12 93 VAL A O 1
ATOM 685 N N . LYS A 1 94 ? -8.396 -7.018 10.281 1.00 98.19 94 LYS A N 1
ATOM 686 C CA . LYS A 1 94 ? -8.520 -8.297 10.999 1.00 98.19 94 LYS A CA 1
ATOM 687 C C . LYS A 1 94 ? -8.168 -8.145 12.481 1.00 98.19 94 LYS A C 1
ATOM 689 O O . LYS A 1 94 ? -8.878 -8.688 13.327 1.00 98.19 94 LYS A O 1
ATOM 694 N N . MET A 1 95 ? -7.100 -7.411 12.785 1.00 98.00 95 MET A N 1
ATOM 695 C CA . MET A 1 95 ? -6.659 -7.149 14.153 1.00 98.00 95 MET A CA 1
ATOM 696 C C . MET A 1 95 ? -7.693 -6.327 14.927 1.00 98.00 95 MET A C 1
ATOM 698 O O . MET A 1 95 ? -8.047 -6.697 16.043 1.00 98.00 95 MET A O 1
ATOM 702 N N . GLU A 1 96 ? -8.241 -5.278 14.316 1.00 97.88 96 GLU A N 1
ATOM 703 C CA . GLU A 1 96 ? -9.296 -4.451 14.915 1.00 97.88 96 GLU A CA 1
ATOM 704 C C . GLU A 1 96 ? -10.550 -5.268 15.223 1.00 97.88 96 GLU A C 1
ATOM 706 O O . GLU A 1 96 ? -11.085 -5.187 16.329 1.00 97.88 96 GLU A O 1
ATOM 711 N N . LYS A 1 97 ? -10.971 -6.135 14.294 1.00 97.69 97 LYS A N 1
ATOM 712 C CA . LYS A 1 97 ? -12.104 -7.042 14.509 1.00 97.69 97 LYS A CA 1
ATOM 713 C C . LYS A 1 97 ? -11.852 -8.019 15.660 1.00 97.69 97 LYS A C 1
ATOM 715 O O . LYS A 1 97 ? -12.739 -8.237 16.483 1.00 97.69 97 LYS A O 1
ATOM 720 N N . MET A 1 98 ? -10.661 -8.617 15.718 1.00 97.50 98 MET A N 1
ATOM 721 C CA . MET A 1 98 ? -10.288 -9.519 16.812 1.00 97.50 98 MET A CA 1
ATOM 722 C C . MET A 1 98 ? -10.259 -8.794 18.159 1.00 97.50 98 MET A C 1
ATOM 724 O O . MET A 1 98 ? -10.747 -9.332 19.151 1.00 97.50 98 MET A O 1
ATOM 728 N N . ASN A 1 99 ? -9.726 -7.572 18.191 1.00 98.00 99 ASN A N 1
ATOM 729 C CA . ASN A 1 99 ? -9.662 -6.769 19.404 1.00 98.00 99 ASN A CA 1
ATOM 730 C C . ASN A 1 99 ? -11.062 -6.378 19.898 1.00 98.00 99 ASN A C 1
ATOM 732 O O . ASN A 1 99 ? -11.363 -6.555 21.074 1.00 98.00 99 ASN A O 1
ATOM 736 N N . ALA A 1 100 ? -11.940 -5.928 18.997 1.00 97.19 100 ALA A N 1
ATOM 737 C CA . ALA A 1 100 ? -13.328 -5.609 19.327 1.00 97.19 100 ALA A CA 1
ATOM 738 C C . ALA A 1 100 ? -14.072 -6.821 19.912 1.00 97.19 100 ALA A C 1
ATOM 740 O O . ALA A 1 100 ? -14.742 -6.702 20.933 1.00 97.19 100 ALA A O 1
ATOM 741 N N . HIS A 1 101 ? -13.894 -8.002 19.315 1.00 96.81 101 HIS A N 1
ATOM 742 C CA . HIS A 1 101 ? -14.472 -9.242 19.834 1.00 96.81 101 HIS A CA 1
ATOM 743 C C . HIS A 1 101 ? -13.918 -9.618 21.218 1.00 96.81 101 HIS A C 1
ATOM 745 O O . HIS A 1 101 ? -14.669 -10.036 22.092 1.00 96.81 101 HIS A O 1
ATOM 751 N N . SER A 1 102 ? -12.611 -9.454 21.442 1.00 96.75 102 SER A N 1
ATOM 752 C CA . SER A 1 102 ? -11.997 -9.698 22.754 1.00 96.75 102 SER A CA 1
ATOM 753 C C . SER A 1 102 ? -12.546 -8.750 23.827 1.00 96.75 102 SER A C 1
ATOM 755 O O . SER A 1 102 ? -12.896 -9.185 24.924 1.00 96.75 102 SER A O 1
ATOM 757 N N . LEU A 1 103 ? -12.675 -7.460 23.501 1.00 97.19 103 LEU A N 1
ATOM 758 C CA . LEU A 1 103 ? -13.249 -6.451 24.394 1.00 97.19 103 LEU A CA 1
ATOM 759 C C . LEU A 1 103 ? -14.699 -6.778 24.768 1.00 97.19 103 LEU A C 1
ATOM 761 O O . LEU A 1 103 ? -15.036 -6.720 25.948 1.00 97.19 103 LEU A O 1
ATOM 765 N N . ASP A 1 104 ? -15.519 -7.182 23.797 1.00 97.25 104 ASP A N 1
ATOM 766 C CA . ASP A 1 104 ? -16.907 -7.598 24.027 1.00 97.25 104 ASP A CA 1
ATOM 767 C C . ASP A 1 104 ? -16.991 -8.811 24.971 1.00 97.25 104 ASP A C 1
ATOM 769 O O . ASP A 1 104 ? -17.726 -8.798 25.962 1.00 97.25 104 ASP A O 1
ATOM 773 N N . GLN A 1 105 ? -16.149 -9.828 24.753 1.00 96.50 105 GLN A N 1
ATOM 774 C CA . GLN A 1 105 ? -16.070 -10.984 25.651 1.00 96.50 105 GLN A CA 1
ATOM 775 C C . GLN A 1 105 ? -15.647 -10.595 27.071 1.00 96.50 105 GLN A C 1
ATOM 777 O O . GLN A 1 105 ? -16.256 -11.052 28.042 1.00 96.50 105 GLN A O 1
ATOM 782 N N . MET A 1 106 ? -14.626 -9.744 27.211 1.00 96.62 106 MET A N 1
ATOM 783 C CA . MET A 1 106 ? -14.177 -9.266 28.519 1.00 96.62 106 MET A CA 1
ATOM 784 C C . MET A 1 106 ? -15.253 -8.442 29.223 1.00 96.62 106 MET A C 1
ATOM 786 O O . MET A 1 106 ? -15.435 -8.593 30.430 1.00 96.62 106 MET A O 1
ATOM 790 N N . GLN A 1 107 ? -15.991 -7.609 28.491 1.00 95.69 107 GLN A N 1
ATOM 791 C CA . GLN A 1 107 ? -17.097 -6.839 29.045 1.00 95.69 107 GLN A CA 1
ATOM 792 C C . GLN A 1 107 ? -18.222 -7.763 29.526 1.00 95.69 107 GLN A C 1
ATOM 794 O O . GLN A 1 107 ? -18.675 -7.626 30.662 1.00 95.69 107 GLN A O 1
ATOM 799 N N . GLY A 1 108 ? -18.600 -8.766 28.730 1.00 94.69 108 GLY A N 1
ATOM 800 C CA . GLY A 1 108 ? -19.584 -9.771 29.136 1.00 94.69 108 GLY A CA 1
ATOM 801 C C . GLY A 1 108 ? -19.150 -10.571 30.369 1.00 94.69 108 GLY A C 1
ATOM 802 O O . GLY A 1 108 ? -19.962 -10.834 31.259 1.00 94.69 108 GLY A O 1
ATOM 803 N N . LEU A 1 109 ? -17.866 -10.934 30.464 1.00 94.00 109 LEU A N 1
ATOM 804 C CA . LEU A 1 109 ? -17.307 -11.576 31.656 1.00 94.00 109 LEU A CA 1
ATOM 805 C C . LEU A 1 109 ? -17.320 -10.639 32.867 1.00 94.00 109 LEU A C 1
ATOM 807 O O . LEU A 1 109 ? -17.720 -11.071 33.945 1.00 94.00 109 LEU A O 1
ATOM 811 N N . ARG A 1 110 ? -16.947 -9.366 32.697 1.00 94.06 110 ARG A N 1
ATOM 812 C CA . ARG A 1 110 ? -16.985 -8.357 33.763 1.00 94.06 110 ARG A CA 1
ATOM 813 C C . ARG A 1 110 ? -18.389 -8.226 34.342 1.00 94.06 110 ARG A C 1
ATOM 815 O O . ARG A 1 110 ? -18.546 -8.347 35.551 1.00 94.06 110 ARG A O 1
ATOM 822 N N . THR A 1 111 ? -19.402 -8.066 33.492 1.00 92.56 111 THR A N 1
ATOM 823 C CA . THR A 1 111 ? -20.800 -7.960 33.930 1.00 92.56 111 THR A CA 1
ATOM 824 C C . THR A 1 111 ? -21.264 -9.220 34.663 1.00 92.56 111 THR A C 1
ATOM 826 O O . THR A 1 111 ? -21.942 -9.127 35.684 1.00 92.56 111 THR A O 1
ATOM 829 N N . LYS A 1 112 ? -20.863 -10.414 34.200 1.00 92.00 112 LYS A N 1
ATOM 830 C CA . LYS A 1 112 ? -21.149 -11.668 34.918 1.00 92.00 112 LYS A CA 1
ATOM 831 C C . LYS A 1 112 ? -20.487 -11.698 36.294 1.00 92.00 112 LYS A C 1
ATOM 833 O O . LYS A 1 112 ? -21.151 -12.046 37.263 1.00 92.00 112 LYS A O 1
ATOM 838 N N . VAL A 1 113 ? -19.215 -11.315 36.399 1.00 91.25 113 VAL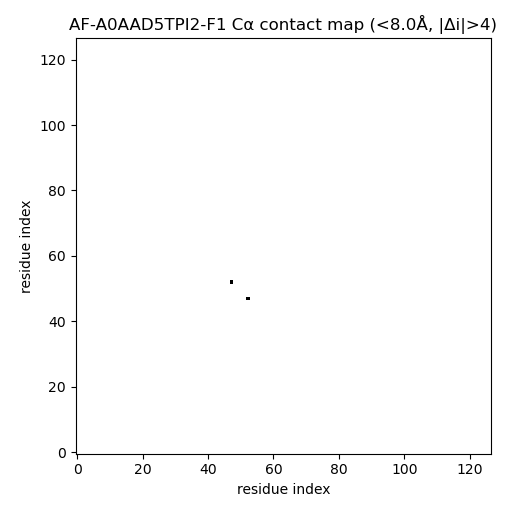 A N 1
ATOM 839 C CA . VAL A 1 113 ? -18.505 -11.250 37.686 1.00 91.25 113 VAL A CA 1
ATOM 840 C C . VAL A 1 113 ? -19.183 -10.255 38.627 1.00 91.25 113 VAL A C 1
ATOM 842 O O . VAL A 1 113 ? -19.466 -10.610 39.765 1.00 91.25 113 VAL A O 1
ATOM 845 N N . GLU A 1 114 ? -19.523 -9.058 38.152 1.00 89.69 114 GLU A N 1
ATOM 846 C CA . GLU A 1 114 ? -20.251 -8.050 38.936 1.00 89.69 114 GLU A CA 1
ATOM 847 C C . GLU A 1 114 ? -21.608 -8.564 39.431 1.00 89.69 114 GLU A C 1
ATOM 849 O O . GLU A 1 114 ? -21.981 -8.300 40.568 1.00 89.69 114 GLU A O 1
ATOM 854 N N . SER A 1 115 ? -22.323 -9.347 38.617 1.00 87.25 115 SER A N 1
ATOM 855 C CA . SER A 1 115 ? -23.595 -9.956 39.030 1.00 87.25 115 SER A CA 1
ATOM 856 C C . SER A 1 115 ? -23.438 -11.067 40.076 1.00 87.25 115 SER A C 1
ATOM 858 O O . SER A 1 115 ? -24.364 -11.325 40.842 1.00 87.25 115 SER A O 1
ATOM 860 N N . LEU A 1 116 ? -22.278 -11.733 40.106 1.00 87.00 116 LEU A N 1
ATOM 861 C CA . LEU A 1 116 ? -21.987 -12.858 40.999 1.00 87.00 116 LEU A CA 1
ATOM 862 C C . LEU A 1 116 ? -21.296 -12.433 42.298 1.00 87.00 116 LEU A C 1
ATOM 864 O O . LEU A 1 116 ? -21.292 -13.209 43.251 1.00 87.00 116 LEU A O 1
ATOM 868 N N . VAL A 1 117 ? -20.708 -11.235 42.354 1.00 80.31 117 VAL A N 1
ATOM 869 C CA . VAL A 1 117 ? -20.121 -10.670 43.573 1.00 80.31 117 VAL A CA 1
ATOM 870 C C . VAL A 1 117 ? -21.186 -9.818 44.270 1.00 80.31 117 VAL A C 1
ATOM 872 O O . VAL A 1 117 ? -21.378 -8.660 43.899 1.00 80.31 117 VAL A O 1
ATOM 875 N N . PRO A 1 118 ? -21.895 -10.336 45.290 1.00 65.50 118 PRO A N 1
ATOM 876 C CA . PRO A 1 118 ? -22.777 -9.498 46.087 1.00 65.50 118 PRO A CA 1
ATOM 877 C C . PRO A 1 118 ? -21.956 -8.383 46.745 1.00 65.50 118 PRO A C 1
ATOM 879 O O . PRO A 1 118 ? -20.914 -8.641 47.354 1.00 65.50 118 PRO A O 1
ATOM 882 N N . SER A 1 119 ? -22.457 -7.146 46.678 1.00 62.19 119 SER A N 1
ATOM 883 C CA . SER A 1 119 ? -21.838 -5.925 47.229 1.00 62.19 119 SER A CA 1
ATOM 884 C C . SER A 1 119 ? -21.521 -5.971 48.738 1.00 62.19 119 SER A C 1
ATOM 886 O O . SER A 1 119 ? -20.977 -5.017 49.284 1.00 62.19 119 SER A O 1
ATOM 888 N N . ALA A 1 120 ? -21.838 -7.072 49.425 1.00 55.34 120 ALA A N 1
ATOM 889 C CA . ALA A 1 120 ? -21.559 -7.310 50.836 1.00 55.34 120 ALA A CA 1
ATOM 890 C C . ALA A 1 120 ? -20.108 -7.753 51.135 1.00 55.34 120 ALA A C 1
ATOM 892 O O . ALA A 1 120 ? -19.693 -7.679 52.287 1.00 55.34 120 ALA A O 1
ATOM 893 N N . LEU A 1 121 ? -19.320 -8.186 50.139 1.00 55.97 121 LEU A N 1
ATOM 894 C CA . LEU A 1 121 ? -17.931 -8.648 50.350 1.00 55.97 121 LEU A CA 1
ATOM 895 C C . LEU A 1 121 ? -16.859 -7.554 50.181 1.00 55.97 121 LEU A C 1
ATOM 897 O O . LEU A 1 121 ? -15.677 -7.819 50.385 1.00 55.97 121 LEU A O 1
ATOM 901 N N . THR A 1 122 ? -17.247 -6.325 49.831 1.00 57.47 122 THR A N 1
ATOM 902 C CA . THR A 1 122 ? -16.321 -5.200 49.590 1.00 57.47 122 THR A CA 1
ATOM 903 C C . THR A 1 122 ? -16.271 -4.164 50.715 1.00 57.47 122 THR A C 1
ATOM 905 O O . THR A 1 122 ? -15.585 -3.156 50.570 1.00 57.47 122 THR A O 1
ATOM 908 N N . ALA A 1 123 ? -16.957 -4.378 51.842 1.00 52.03 123 ALA A N 1
ATOM 909 C CA . ALA A 1 123 ? -16.799 -3.510 53.007 1.00 52.03 123 ALA A CA 1
ATOM 910 C C . ALA A 1 123 ? -15.512 -3.893 53.767 1.00 52.03 123 ALA A C 1
ATOM 912 O O . ALA A 1 123 ? -15.435 -5.010 54.285 1.00 52.03 123 ALA A O 1
ATOM 913 N N . PRO A 1 124 ? -14.493 -3.016 53.872 1.00 55.03 124 PRO A N 1
ATOM 914 C CA . PRO A 1 124 ? -13.401 -3.262 54.798 1.00 55.03 124 PRO A CA 1
ATOM 915 C C . PRO A 1 124 ? -13.978 -3.232 56.217 1.00 55.03 124 PRO A C 1
ATOM 917 O O . PRO A 1 124 ? -14.499 -2.212 56.666 1.00 55.03 124 PRO A O 1
ATOM 920 N N . HIS A 1 125 ? -13.904 -4.360 56.925 1.00 53.47 125 HIS A N 1
ATOM 921 C CA . HIS A 1 125 ? -14.108 -4.400 58.369 1.00 53.47 125 HIS A CA 1
ATOM 922 C C . HIS A 1 125 ? -13.011 -3.562 59.038 1.00 53.47 125 HIS A C 1
ATOM 924 O O . HIS A 1 125 ? -11.935 -4.065 59.356 1.00 53.47 125 HIS A O 1
ATOM 930 N N . VAL A 1 126 ? -13.279 -2.274 59.233 1.00 54.06 126 VAL A N 1
ATOM 931 C CA . VAL A 1 126 ? -12.521 -1.426 60.151 1.00 54.06 126 VAL A CA 1
ATOM 932 C C . VAL A 1 126 ? -13.144 -1.636 61.531 1.00 54.06 126 VAL A C 1
ATOM 934 O O . VAL A 1 126 ? -14.314 -1.311 61.734 1.00 54.06 126 VAL A O 1
ATOM 937 N N . LYS A 1 127 ? -12.395 -2.295 62.421 1.00 57.59 127 LYS A N 1
ATOM 938 C CA . LYS A 1 127 ? -12.699 -2.383 63.856 1.00 57.59 127 LYS A CA 1
ATOM 939 C C . LYS A 1 127 ? -12.321 -1.085 64.552 1.00 57.59 127 LYS A C 1
ATOM 941 O O . LYS A 1 127 ? -11.309 -0.487 64.124 1.00 57.59 127 LYS A O 1
#

Foldseek 3Di:
DDDDDDDDDDDDDDDDDDDDDDDDDDDDDPDDDDDPDDPPDDDDDCPVDPVVVVVVVVVVVVVVVVVVVVVVVVVVVVVVVVVVVVVVVVVVVVVVVVVVVVVVVVVVVVVVVVVVDPPVVPDPPDD

pLDDT: mean 70.59, std 23.89, range [34.41, 98.38]

Sequence (127 aa):
MDDWAFCPASPGRQASAAPELVGVSPSESATNILDMSDRRTGLPTPRDSPRGLSASLAATDAGVSSFSEVKAMIHSMLKEVQALKHGMERSRVKMEKMNAHSLDQMQGLRTKVESLVPSALTAPHVK

Solvent-accessible surface area (backbone atoms only — not comparable to full-atom values): 8498 Å² total; per-residue (Å²): 134,87,87,91,84,84,86,81,81,89,84,79,91,80,88,85,82,84,86,83,88,84,90,80,89,79,78,90,77,90,75,79,88,83,87,86,79,78,94,83,71,87,77,88,68,86,72,79,39,72,65,58,61,50,50,53,48,53,52,49,53,53,49,52,50,54,51,52,53,52,52,52,50,53,55,50,51,52,52,50,51,52,51,49,53,55,50,50,51,53,50,50,54,52,50,51,54,52,49,54,53,52,51,52,52,51,51,55,49,50,54,52,50,59,71,70,52,64,82,79,78,74,64,79,88,77,128

Organism: NCBI:txid109894

Secondary structure (DSSP, 8-state):
--------------------------------S------SS----TTS-HHHHHHHHHHHHHHHHHHHHHHHHHHHHHHHHHHHHHHHHHHHHHHHHHHHHHHHHHHHHHHHHHHHS-GGG------

Radius of gyration: 38.57 Å; Cα contacts (8 Å, |Δi|>4): 1; chains: 1; bounding box: 76×43×111 Å